Protein AF-A0A150P550-F1 (afdb_monomer_lite)

Secondary structure (DSSP, 8-state):
--HHHHHHHHHHHHHHHHHHHHTTTEEEETHHHHHHHHHHHHHHHHHHHHHHHHHHHHGGGT---HHHHHHHHHHHHHHHHHHHHHHHHHHHHHTSPSEEEE----HHHHHHHHHHHHHHHHHHHHHHHHHHS-GGGGTTTTT-

Structure (mmCIF, N/CA/C/O backbone):
data_AF-A0A150P550-F1
#
_entry.id   AF-A0A150P550-F1
#
loop_
_atom_site.group_PDB
_atom_site.id
_atom_site.type_symbol
_atom_site.label_atom_id
_atom_site.label_alt_id
_atom_site.label_comp_id
_atom_site.label_asym_id
_atom_site.label_entity_id
_atom_site.label_seq_id
_atom_site.pdbx_PDB_ins_code
_atom_site.Cartn_x
_atom_site.Cartn_y
_atom_site.Cartn_z
_atom_site.occupancy
_atom_site.B_iso_or_equiv
_atom_site.auth_seq_id
_atom_site.auth_comp_id
_atom_site.auth_asym_id
_atom_site.auth_atom_id
_atom_site.pdbx_PDB_model_num
ATOM 1 N N . GLY A 1 1 ? 14.059 2.090 -20.423 1.00 72.38 1 GLY A N 1
ATOM 2 C CA . GLY A 1 1 ? 14.632 1.546 -19.185 1.00 72.38 1 GLY A CA 1
ATOM 3 C C . GLY A 1 1 ? 13.566 1.364 -18.133 1.00 72.38 1 GLY A C 1
ATOM 4 O O . GLY A 1 1 ? 12.544 2.038 -18.191 1.00 72.38 1 GLY A O 1
ATOM 5 N N . THR A 1 2 ? 13.807 0.461 -17.186 1.00 81.50 2 THR A N 1
ATOM 6 C CA . THR A 1 2 ? 12.845 -0.003 -16.164 1.00 81.50 2 THR A CA 1
ATOM 7 C C . THR A 1 2 ? 12.669 0.944 -14.975 1.00 81.50 2 THR A C 1
ATOM 9 O O . THR A 1 2 ? 11.901 0.660 -14.065 1.00 81.50 2 THR A O 1
ATOM 12 N N . ALA A 1 3 ? 13.342 2.098 -14.957 1.00 84.69 3 ALA A N 1
ATOM 13 C CA . ALA A 1 3 ? 13.265 3.036 -13.836 1.00 84.69 3 ALA A CA 1
ATOM 14 C C . ALA A 1 3 ? 11.830 3.480 -13.460 1.00 84.69 3 ALA A C 1
ATOM 16 O O . ALA A 1 3 ? 11.545 3.521 -12.265 1.00 84.69 3 ALA A O 1
ATOM 17 N N . PRO A 1 4 ? 10.909 3.775 -14.404 1.00 86.81 4 PRO A N 1
ATOM 18 C CA . PRO A 1 4 ? 9.531 4.132 -14.052 1.00 86.81 4 PRO A CA 1
ATOM 19 C C . PRO A 1 4 ? 8.779 3.008 -13.328 1.00 86.81 4 PRO A C 1
ATOM 21 O O . PRO A 1 4 ? 8.026 3.282 -12.400 1.00 86.81 4 PRO A O 1
ATOM 24 N N . GLU A 1 5 ? 9.019 1.758 -13.728 1.00 88.56 5 GLU A N 1
ATOM 25 C CA . GLU A 1 5 ? 8.461 0.556 -13.099 1.00 88.56 5 GLU A CA 1
ATOM 26 C C . GLU A 1 5 ? 8.995 0.402 -11.665 1.00 88.56 5 GLU A C 1
ATOM 28 O O . GLU A 1 5 ? 8.217 0.313 -10.721 1.00 88.56 5 GLU A O 1
ATOM 33 N N . LEU A 1 6 ? 10.314 0.523 -11.469 1.00 89.50 6 LEU A N 1
ATOM 34 C CA . LEU A 1 6 ? 10.946 0.413 -10.145 1.00 89.50 6 LEU A CA 1
ATOM 35 C C . LEU A 1 6 ? 10.482 1.490 -9.153 1.00 89.50 6 LEU A C 1
ATOM 37 O O . LEU A 1 6 ? 10.375 1.227 -7.957 1.00 89.50 6 LEU A O 1
ATOM 41 N N . VAL A 1 7 ? 10.195 2.709 -9.623 1.00 91.88 7 VAL A N 1
ATOM 42 C CA . VAL A 1 7 ? 9.641 3.767 -8.761 1.00 91.88 7 VAL A CA 1
ATOM 43 C C . VAL A 1 7 ? 8.218 3.425 -8.320 1.00 91.88 7 VAL A C 1
ATOM 45 O O . VAL A 1 7 ? 7.880 3.640 -7.156 1.00 91.88 7 VAL A O 1
ATOM 48 N N . LEU A 1 8 ? 7.392 2.881 -9.220 1.00 92.50 8 LEU A N 1
ATOM 49 C CA . LEU A 1 8 ? 6.033 2.447 -8.888 1.00 92.50 8 LEU A CA 1
ATOM 50 C C . LEU A 1 8 ? 6.051 1.262 -7.918 1.00 92.50 8 LEU A C 1
ATOM 52 O O . LEU A 1 8 ? 5.336 1.304 -6.916 1.00 92.50 8 LEU A O 1
ATOM 56 N N . HIS A 1 9 ? 6.906 0.262 -8.157 1.00 92.25 9 HIS A N 1
ATOM 57 C CA . HIS A 1 9 ? 7.107 -0.872 -7.245 1.00 92.25 9 HIS A CA 1
ATOM 58 C C . HIS A 1 9 ? 7.561 -0.402 -5.871 1.00 92.25 9 HIS A C 1
ATOM 60 O O . HIS A 1 9 ? 6.909 -0.708 -4.877 1.00 92.25 9 HIS A O 1
ATOM 66 N N . GLY A 1 10 ? 8.593 0.439 -5.818 1.00 92.62 10 GLY A N 1
ATOM 67 C CA . GLY A 1 10 ? 9.084 1.009 -4.571 1.00 92.62 10 GLY A CA 1
ATOM 68 C C . GLY A 1 10 ? 8.018 1.788 -3.800 1.00 92.62 10 GLY A C 1
ATOM 69 O O . GLY A 1 10 ? 7.876 1.613 -2.591 1.00 92.62 10 GLY A O 1
ATOM 70 N N . ALA A 1 11 ? 7.227 2.618 -4.485 1.00 94.44 11 ALA A N 1
ATOM 71 C CA . ALA A 1 11 ? 6.141 3.367 -3.856 1.00 94.44 11 ALA A CA 1
ATOM 72 C C . ALA A 1 11 ? 5.035 2.445 -3.314 1.00 94.44 11 ALA A C 1
ATOM 74 O O . ALA A 1 11 ? 4.586 2.629 -2.180 1.00 94.44 11 ALA A O 1
ATOM 75 N N . ARG A 1 12 ? 4.622 1.438 -4.093 1.00 95.88 12 ARG A N 1
ATOM 76 C CA . ARG A 1 12 ? 3.624 0.439 -3.683 1.00 95.88 12 ARG A CA 1
ATOM 77 C C . ARG A 1 12 ? 4.092 -0.347 -2.459 1.00 95.88 12 ARG A C 1
ATOM 79 O O . ARG A 1 12 ? 3.335 -0.512 -1.505 1.00 95.88 12 ARG A O 1
ATOM 86 N N . ASP A 1 13 ? 5.345 -0.781 -2.463 1.00 96.38 13 ASP A N 1
ATOM 87 C CA . ASP A 1 13 ? 5.951 -1.564 -1.389 1.00 96.38 13 ASP A CA 1
ATOM 88 C C . ASP A 1 13 ? 5.999 -0.784 -0.067 1.00 96.38 13 ASP A C 1
ATOM 90 O O . ASP A 1 13 ? 5.732 -1.346 0.997 1.00 96.38 13 ASP A O 1
ATOM 94 N N . LEU A 1 14 ? 6.249 0.530 -0.116 1.00 95.88 14 LEU A N 1
ATOM 95 C CA . LEU A 1 14 ? 6.172 1.395 1.066 1.00 95.88 14 LEU A CA 1
ATOM 96 C C . LEU A 1 14 ? 4.744 1.512 1.614 1.00 95.88 14 LEU A C 1
ATOM 98 O O . LEU A 1 14 ? 4.558 1.510 2.833 1.00 95.88 14 LEU A O 1
ATOM 102 N N . VAL A 1 15 ? 3.731 1.574 0.743 1.00 97.12 15 VAL A N 1
ATOM 103 C CA . VAL A 1 15 ? 2.328 1.548 1.183 1.00 97.12 15 VAL A CA 1
ATOM 104 C C . VAL A 1 15 ? 2.015 0.212 1.859 1.00 97.12 15 VAL A C 1
ATOM 106 O O . VAL A 1 15 ? 1.511 0.204 2.983 1.00 97.12 15 VAL A O 1
ATOM 109 N N . TYR A 1 16 ? 2.387 -0.915 1.246 1.00 96.88 16 TYR A N 1
ATOM 110 C CA . TYR A 1 16 ? 2.204 -2.235 1.855 1.00 96.88 16 TYR A CA 1
ATOM 111 C C . TYR A 1 16 ? 2.947 -2.389 3.183 1.00 96.88 16 TYR A C 1
ATOM 113 O O . TYR A 1 16 ? 2.390 -2.970 4.113 1.00 96.88 16 TYR A O 1
ATOM 121 N N . ALA A 1 17 ? 4.151 -1.825 3.321 1.00 97.75 17 ALA A N 1
ATOM 122 C CA . ALA A 1 17 ? 4.886 -1.834 4.582 1.00 97.75 17 ALA A CA 1
ATOM 123 C C . ALA A 1 17 ? 4.072 -1.177 5.709 1.00 97.75 17 ALA A C 1
ATOM 125 O O . ALA A 1 17 ? 3.941 -1.754 6.788 1.00 97.75 17 ALA A O 1
ATOM 126 N N . VAL A 1 18 ? 3.459 -0.014 5.450 1.00 97.62 18 VAL A N 1
ATOM 127 C CA . VAL A 1 18 ? 2.589 0.676 6.419 1.00 97.62 18 VAL A CA 1
ATOM 128 C C . VAL A 1 18 ? 1.336 -0.145 6.731 1.00 97.62 18 VAL A C 1
ATOM 130 O O . VAL A 1 18 ? 0.975 -0.299 7.902 1.00 97.62 18 VAL A O 1
ATOM 133 N N . LEU A 1 19 ? 0.674 -0.696 5.710 1.00 96.88 19 LEU A N 1
ATOM 134 C CA . LEU A 1 19 ? -0.551 -1.482 5.883 1.00 96.88 19 LEU A CA 1
ATOM 135 C C . LEU A 1 19 ? -0.287 -2.746 6.712 1.00 96.88 19 LEU A C 1
ATOM 137 O O . LEU A 1 19 ? -0.946 -2.980 7.725 1.00 96.88 19 LEU A O 1
ATOM 141 N N . PHE A 1 20 ? 0.714 -3.537 6.330 1.00 97.00 20 PHE A N 1
ATOM 142 C CA . PHE A 1 20 ? 1.038 -4.801 6.985 1.00 97.00 20 PHE A CA 1
ATOM 143 C C . PHE A 1 20 ? 1.631 -4.618 8.386 1.00 97.00 20 PHE A C 1
ATOM 145 O O . PHE A 1 20 ? 1.396 -5.455 9.259 1.00 97.00 20 PHE A O 1
ATOM 152 N N . ALA A 1 21 ? 2.344 -3.516 8.634 1.00 97.06 21 ALA A N 1
ATOM 153 C CA . ALA A 1 21 ? 2.868 -3.206 9.960 1.00 97.06 21 ALA A CA 1
ATOM 154 C C . ALA A 1 21 ? 1.806 -2.664 10.929 1.00 97.06 21 ALA A C 1
ATOM 156 O O . ALA A 1 21 ? 2.051 -2.676 12.132 1.00 97.06 21 ALA A O 1
ATOM 157 N N . SER A 1 22 ? 0.651 -2.180 10.449 1.00 96.56 22 SER A N 1
ATOM 158 C CA . SER A 1 22 ? -0.354 -1.522 11.303 1.00 96.56 22 SER A CA 1
ATOM 159 C C . SER A 1 22 ? -1.666 -2.299 11.449 1.00 96.56 22 SER A C 1
ATOM 161 O O . SER A 1 22 ? -2.124 -2.494 12.576 1.00 96.56 22 SER A O 1
ATOM 163 N N . LEU A 1 23 ? -2.247 -2.812 10.358 1.00 95.12 23 LEU A N 1
ATOM 164 C CA . LEU A 1 23 ? -3.548 -3.500 10.363 1.00 95.12 23 LEU A CA 1
ATOM 165 C C . LEU A 1 23 ? -3.698 -4.645 11.387 1.00 95.12 23 LEU A C 1
ATOM 167 O O . LEU A 1 23 ? -4.787 -4.774 11.951 1.00 95.12 23 LEU A O 1
ATOM 171 N N . PRO A 1 24 ? -2.681 -5.487 11.679 1.00 95.69 24 PRO A N 1
ATOM 172 C CA . PRO A 1 24 ? -2.852 -6.550 12.671 1.00 95.69 24 PRO A CA 1
ATOM 173 C C . PRO A 1 24 ? -2.839 -6.064 14.132 1.00 95.69 24 PRO A C 1
ATOM 175 O O . PRO A 1 24 ? -3.199 -6.851 15.010 1.00 95.69 24 PRO A O 1
ATOM 178 N N . PHE A 1 25 ? -2.426 -4.816 14.396 1.00 96.62 25 PHE A N 1
ATOM 179 C CA . PHE A 1 25 ? -2.167 -4.300 15.750 1.00 96.62 25 PHE A CA 1
ATOM 180 C C . PHE A 1 25 ? -3.018 -3.099 16.158 1.00 96.62 25 PHE A C 1
ATOM 182 O O . PHE A 1 25 ? -3.202 -2.861 17.355 1.00 96.62 25 PHE A O 1
ATOM 189 N N . VAL A 1 26 ? -3.488 -2.297 15.200 1.00 97.00 26 VAL A N 1
ATOM 190 C CA . VAL A 1 26 ? -4.216 -1.059 15.497 1.00 97.00 26 VAL A CA 1
ATOM 191 C C . VAL A 1 26 ? -5.422 -0.863 14.589 1.00 97.00 26 VAL A C 1
ATOM 193 O O . VAL A 1 26 ? -5.415 -1.241 13.419 1.00 97.00 26 VAL A O 1
ATOM 196 N N . ARG A 1 27 ? -6.454 -0.216 15.131 1.00 97.44 27 ARG A N 1
ATOM 197 C CA . ARG A 1 27 ? -7.553 0.364 14.353 1.00 97.44 27 ARG A CA 1
ATOM 198 C C . ARG A 1 27 ? -7.204 1.804 14.020 1.00 97.44 27 ARG A C 1
ATOM 200 O O . ARG A 1 27 ? -6.747 2.541 14.890 1.00 97.44 27 ARG A O 1
ATOM 207 N N . TRP A 1 28 ? -7.442 2.195 12.777 1.00 98.19 28 TRP A N 1
ATOM 208 C CA . TRP A 1 28 ? -7.307 3.578 12.330 1.00 98.19 28 TRP A CA 1
ATOM 209 C C . TRP A 1 28 ? -8.666 4.257 12.494 1.00 98.19 28 TRP A C 1
ATOM 211 O O . TRP A 1 28 ? -9.570 3.966 11.719 1.00 98.19 28 TRP A O 1
ATOM 221 N N . GLU A 1 29 ? -8.833 5.113 13.501 1.00 98.44 29 GLU A N 1
ATOM 222 C CA . GLU A 1 29 ? -10.125 5.692 13.897 1.00 98.44 29 GLU A CA 1
ATOM 223 C C . GLU A 1 29 ? -10.243 7.181 13.516 1.00 98.44 29 GLU A C 1
ATOM 225 O O . GLU A 1 29 ? -9.248 7.909 13.422 1.00 98.44 29 GLU A O 1
ATOM 230 N N . GLY A 1 30 ? -11.467 7.639 13.241 1.00 98.00 30 GLY A N 1
ATOM 231 C CA . GLY A 1 30 ? -11.780 9.009 12.821 1.00 98.00 30 GLY A CA 1
ATOM 232 C C . GLY A 1 30 ? -11.049 9.425 11.543 1.00 98.00 30 GLY A C 1
ATOM 233 O O . GLY A 1 30 ? -11.138 8.748 10.517 1.00 98.00 30 GLY A O 1
ATOM 234 N N . LEU A 1 31 ? -10.295 10.532 11.584 1.00 97.75 31 LEU A N 1
ATOM 235 C CA . LEU A 1 31 ? -9.504 10.994 10.430 1.00 97.75 31 LEU A CA 1
ATOM 236 C C . LEU A 1 31 ? -8.427 9.987 9.999 1.00 97.75 31 LEU A C 1
ATOM 238 O O . LEU A 1 31 ? -8.088 9.934 8.817 1.00 97.75 31 LEU A O 1
ATOM 242 N N . ALA A 1 32 ? -7.920 9.157 10.917 1.00 97.75 32 ALA A N 1
ATOM 243 C CA . ALA A 1 32 ? -6.969 8.110 10.561 1.00 97.75 32 ALA A CA 1
ATOM 244 C C . ALA A 1 32 ? -7.631 7.064 9.645 1.00 97.75 32 ALA A C 1
ATOM 246 O O . ALA A 1 32 ? -7.015 6.626 8.679 1.00 97.75 32 ALA A O 1
ATOM 247 N N . ALA A 1 33 ? -8.907 6.724 9.857 1.00 97.88 33 ALA A N 1
ATOM 248 C CA . ALA A 1 33 ? -9.633 5.808 8.970 1.00 97.88 33 ALA A CA 1
ATOM 249 C C . ALA A 1 33 ? -9.643 6.307 7.514 1.00 97.88 33 ALA A C 1
ATOM 251 O O . ALA A 1 33 ? -9.451 5.530 6.581 1.00 97.88 33 ALA A O 1
ATOM 252 N N . TRP A 1 34 ? -9.809 7.618 7.314 1.00 97.75 34 TRP A N 1
ATOM 253 C CA . TRP A 1 34 ? -9.755 8.239 5.989 1.00 97.75 34 TRP A CA 1
ATOM 254 C C . TRP A 1 34 ? -8.345 8.250 5.395 1.00 97.75 34 TRP A C 1
ATOM 256 O O . TRP A 1 34 ? -8.196 8.035 4.194 1.00 97.75 34 TRP A O 1
ATOM 266 N N . ALA A 1 35 ? -7.307 8.432 6.216 1.00 97.75 35 ALA A N 1
ATOM 267 C CA . ALA A 1 35 ? -5.924 8.273 5.769 1.00 97.75 35 ALA A CA 1
ATOM 268 C C . ALA A 1 35 ? -5.642 6.829 5.314 1.00 97.75 35 ALA A C 1
ATOM 270 O O . ALA A 1 35 ? -5.043 6.625 4.261 1.00 97.75 35 ALA A O 1
ATOM 271 N N . LEU A 1 36 ? -6.144 5.829 6.047 1.00 97.94 36 LEU A N 1
ATOM 272 C CA . LEU A 1 36 ? -6.072 4.425 5.642 1.00 97.94 36 LEU A CA 1
ATOM 273 C C . LEU A 1 36 ? -6.829 4.179 4.327 1.00 97.94 36 LEU A C 1
ATOM 275 O O . LEU A 1 36 ? -6.296 3.523 3.436 1.00 97.94 36 LEU A O 1
ATOM 279 N N . ALA A 1 37 ? -8.028 4.748 4.162 1.00 97.88 37 ALA A N 1
ATOM 280 C CA . ALA A 1 37 ? -8.776 4.676 2.903 1.00 97.88 37 ALA A CA 1
ATOM 281 C C . ALA A 1 37 ? -7.978 5.269 1.731 1.00 97.88 37 ALA A C 1
ATOM 283 O O . ALA A 1 37 ? -7.918 4.676 0.655 1.00 97.88 37 ALA A O 1
ATOM 284 N N . ALA A 1 38 ? -7.340 6.421 1.947 1.00 98.00 38 ALA A N 1
ATOM 285 C CA . ALA A 1 38 ? -6.507 7.072 0.946 1.00 98.00 38 ALA A CA 1
ATOM 286 C C . ALA A 1 38 ? -5.276 6.227 0.586 1.00 98.00 38 ALA A C 1
ATOM 288 O O . ALA A 1 38 ? -4.948 6.134 -0.592 1.00 98.00 38 ALA A O 1
ATOM 289 N N . LEU A 1 39 ? -4.635 5.568 1.561 1.00 97.94 39 LEU A N 1
ATOM 290 C CA . LEU A 1 39 ? -3.535 4.631 1.305 1.00 97.94 39 LEU A CA 1
ATOM 291 C C . LEU A 1 39 ? -3.986 3.443 0.448 1.00 97.94 39 LEU A C 1
ATOM 293 O O . LEU A 1 39 ? -3.301 3.105 -0.512 1.00 97.94 39 LEU A O 1
ATOM 297 N N . LEU A 1 40 ? -5.145 2.847 0.746 1.00 97.75 40 LEU A N 1
ATOM 298 C CA . LEU A 1 40 ? -5.703 1.743 -0.046 1.00 97.75 40 LEU A CA 1
ATOM 299 C C . LEU A 1 40 ? -6.036 2.185 -1.480 1.00 97.75 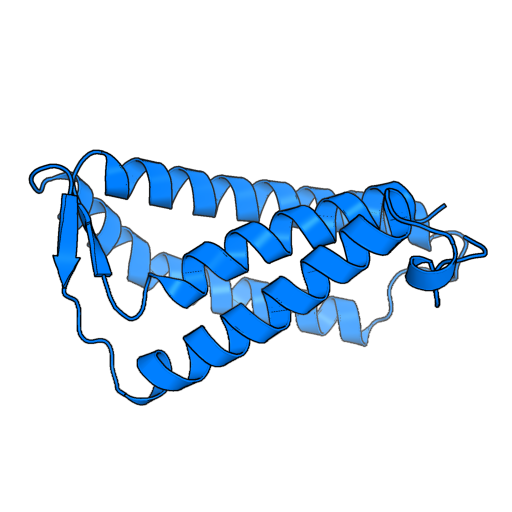40 LEU A C 1
ATOM 301 O O . LEU A 1 40 ? -5.719 1.485 -2.435 1.00 97.75 40 LEU A O 1
ATOM 305 N N . LEU A 1 41 ? -6.630 3.371 -1.653 1.00 97.94 41 LEU A N 1
ATOM 306 C CA . LEU A 1 41 ? -6.907 3.926 -2.983 1.00 97.94 41 LEU A CA 1
ATOM 307 C C . LEU A 1 41 ? -5.626 4.259 -3.754 1.00 97.94 41 LEU A C 1
ATOM 309 O O . LEU A 1 41 ? -5.558 4.015 -4.958 1.00 97.94 41 LEU A O 1
ATOM 313 N N . ALA A 1 42 ? -4.618 4.807 -3.075 1.00 97.06 42 ALA A N 1
ATOM 314 C CA . ALA A 1 42 ? -3.320 5.088 -3.671 1.00 97.06 42 ALA A CA 1
ATOM 315 C C . ALA A 1 42 ? -2.630 3.796 -4.118 1.00 97.06 42 ALA A C 1
ATOM 317 O O . ALA A 1 42 ? -2.126 3.745 -5.234 1.00 97.06 42 ALA A O 1
ATOM 318 N N . GLU A 1 43 ? -2.661 2.747 -3.295 1.00 96.69 43 GLU A N 1
ATOM 319 C CA . GLU A 1 43 ? -2.151 1.425 -3.660 1.00 96.69 43 GLU A CA 1
ATOM 320 C C . GLU A 1 43 ? -2.842 0.897 -4.922 1.00 96.69 43 GLU A C 1
ATOM 322 O O . GLU A 1 43 ? -2.149 0.553 -5.876 1.00 96.69 43 GLU A O 1
ATOM 327 N N . ILE A 1 44 ? -4.178 0.936 -4.989 1.00 96.69 44 ILE A N 1
ATOM 328 C CA . ILE A 1 44 ? -4.928 0.498 -6.177 1.00 96.69 44 ILE A CA 1
ATOM 329 C C . ILE A 1 44 ? -4.501 1.300 -7.409 1.00 96.69 44 ILE A C 1
ATOM 331 O O . ILE A 1 44 ? -4.239 0.727 -8.466 1.00 96.69 44 ILE A O 1
ATOM 335 N N . ALA A 1 45 ? -4.412 2.626 -7.292 1.00 97.62 45 ALA A N 1
ATOM 336 C CA . ALA A 1 45 ? -4.016 3.488 -8.400 1.00 97.62 45 ALA A CA 1
ATOM 337 C C . ALA A 1 45 ? -2.582 3.202 -8.876 1.00 97.62 45 ALA A C 1
ATOM 339 O O . ALA A 1 45 ? -2.339 3.158 -10.084 1.00 97.62 45 ALA A O 1
ATOM 340 N N . ILE A 1 46 ? -1.646 2.975 -7.946 1.00 96.00 46 ILE A N 1
ATOM 341 C CA . ILE A 1 46 ? -0.264 2.598 -8.260 1.00 96.00 46 ILE A CA 1
ATOM 342 C C . ILE A 1 46 ? -0.239 1.233 -8.943 1.00 96.00 46 ILE A C 1
ATOM 344 O O . ILE A 1 46 ? 0.395 1.113 -9.980 1.00 96.00 46 ILE A O 1
ATOM 348 N N . THR A 1 47 ? -0.963 0.237 -8.432 1.00 95.06 47 THR A N 1
ATOM 349 C CA . THR A 1 47 ? -1.033 -1.114 -9.010 1.00 95.06 47 THR A CA 1
ATOM 350 C C . THR A 1 47 ? -1.628 -1.108 -10.420 1.00 95.06 47 THR A C 1
ATOM 352 O O . THR A 1 47 ? -1.097 -1.748 -11.324 1.00 95.06 47 THR A O 1
ATOM 355 N N . LEU A 1 48 ? -2.682 -0.327 -10.663 1.00 95.88 48 LEU A N 1
ATOM 356 C CA . LEU A 1 48 ? -3.229 -0.167 -12.013 1.00 95.88 48 LEU A CA 1
ATOM 357 C C . LEU A 1 48 ? -2.240 0.532 -12.951 1.00 95.88 48 LEU A C 1
ATOM 359 O O . LEU A 1 48 ? -2.102 0.142 -14.111 1.00 95.88 48 LEU A O 1
ATOM 363 N N . ARG A 1 49 ? -1.543 1.563 -12.460 1.00 96.38 49 ARG A N 1
ATOM 364 C CA . ARG A 1 49 ? -0.511 2.247 -13.241 1.00 96.38 49 ARG A CA 1
ATOM 365 C C . ARG A 1 49 ? 0.673 1.329 -13.531 1.00 96.38 49 ARG A C 1
ATOM 367 O O . ARG A 1 49 ? 1.215 1.401 -14.630 1.00 96.38 49 ARG A O 1
ATOM 374 N N . ASP A 1 50 ? 1.038 0.486 -12.576 1.00 92.50 50 ASP A N 1
ATOM 375 C CA . ASP A 1 50 ? 2.089 -0.514 -12.693 1.00 92.50 50 ASP A CA 1
ATOM 376 C C . ASP A 1 50 ? 1.787 -1.474 -13.841 1.00 92.50 50 ASP A C 1
ATOM 378 O O . ASP A 1 50 ? 2.594 -1.575 -14.750 1.00 92.50 50 ASP A O 1
ATOM 382 N N . PHE A 1 51 ? 0.576 -2.037 -13.921 1.00 92.38 51 PHE A N 1
ATOM 383 C CA . PHE A 1 51 ? 0.199 -2.917 -15.038 1.00 92.38 51 PHE A CA 1
ATOM 384 C C . PHE A 1 51 ? 0.348 -2.259 -16.417 1.00 92.38 51 PHE A C 1
ATOM 386 O O . PHE A 1 51 ? 0.756 -2.914 -17.375 1.00 92.38 51 PHE A O 1
ATOM 393 N N . ILE A 1 52 ? 0.024 -0.968 -16.528 1.00 93.88 52 ILE A N 1
ATOM 394 C CA . ILE A 1 52 ? 0.169 -0.216 -17.782 1.00 93.88 52 ILE A CA 1
ATOM 395 C C . ILE A 1 52 ? 1.653 -0.007 -18.106 1.00 93.88 52 ILE A C 1
ATOM 397 O O . ILE A 1 52 ? 2.090 -0.286 -19.221 1.00 93.88 52 ILE A O 1
ATOM 401 N N . VAL A 1 53 ? 2.428 0.482 -17.134 1.00 92.81 53 VAL A N 1
ATOM 402 C CA . VAL A 1 53 ? 3.854 0.791 -17.318 1.00 92.81 53 VAL A CA 1
ATOM 403 C C . VAL A 1 53 ? 4.663 -0.475 -17.566 1.00 92.81 53 VAL A C 1
ATOM 405 O O . VAL A 1 53 ? 5.529 -0.478 -18.434 1.00 92.81 53 VAL A O 1
ATOM 408 N N . GLU A 1 54 ? 4.372 -1.550 -16.846 1.00 89.25 54 GLU A N 1
ATOM 409 C CA . GLU A 1 54 ? 5.016 -2.846 -17.001 1.00 89.25 54 GLU A CA 1
ATOM 410 C C . GLU A 1 54 ? 4.809 -3.391 -18.420 1.00 89.25 54 GLU A C 1
ATOM 412 O O . GLU A 1 54 ? 5.774 -3.790 -19.075 1.00 89.25 54 GLU A O 1
ATOM 417 N N . ASP A 1 55 ? 3.578 -3.348 -18.940 1.00 90.50 55 ASP A N 1
ATOM 418 C CA . ASP A 1 55 ? 3.296 -3.794 -20.306 1.00 90.50 55 ASP A CA 1
ATOM 419 C C . ASP A 1 55 ? 4.064 -2.948 -21.336 1.00 90.50 55 ASP A C 1
ATOM 421 O O . ASP A 1 55 ? 4.713 -3.488 -22.230 1.00 90.50 55 ASP A O 1
ATOM 425 N N . GLU A 1 56 ? 4.084 -1.623 -21.183 1.00 89.56 56 GLU A N 1
ATOM 426 C CA . GLU A 1 56 ? 4.834 -0.726 -22.069 1.00 89.56 56 GLU A CA 1
ATOM 427 C C . GLU A 1 56 ? 6.352 -0.972 -22.031 1.00 89.56 56 GLU A C 1
ATOM 429 O O . GLU A 1 56 ? 6.995 -1.068 -23.081 1.00 89.56 56 GLU A O 1
ATOM 434 N N . VAL A 1 57 ? 6.928 -1.086 -20.832 1.00 87.25 57 VAL A N 1
ATOM 435 C CA . VAL A 1 57 ? 8.376 -1.204 -20.605 1.00 87.25 57 VAL A CA 1
ATOM 436 C C . VAL A 1 57 ? 8.898 -2.591 -20.977 1.00 87.25 57 VAL A C 1
ATOM 438 O O . VAL A 1 57 ? 10.013 -2.701 -21.497 1.00 87.25 57 VAL A O 1
ATOM 441 N N . ARG A 1 58 ? 8.113 -3.650 -20.746 1.00 86.69 58 ARG A N 1
ATOM 442 C CA . ARG A 1 58 ? 8.536 -5.039 -20.972 1.00 86.69 58 ARG A CA 1
ATOM 443 C C . ARG A 1 58 ? 8.158 -5.589 -22.343 1.00 86.69 58 ARG A C 1
ATOM 445 O O . ARG A 1 58 ? 8.738 -6.594 -22.747 1.00 86.69 58 ARG A O 1
ATOM 452 N N . ARG A 1 59 ? 7.277 -4.934 -23.112 1.00 87.25 59 ARG A N 1
ATOM 453 C CA . ARG A 1 59 ? 7.016 -5.260 -24.535 1.00 87.25 59 ARG A CA 1
ATOM 454 C C . ARG A 1 59 ? 8.291 -5.564 -25.344 1.00 87.25 59 ARG A C 1
ATOM 456 O O . ARG A 1 59 ? 8.349 -6.641 -25.935 1.00 87.25 59 ARG A O 1
ATOM 463 N N . PRO A 1 60 ? 9.336 -4.707 -25.357 1.00 86.38 60 PRO A N 1
ATOM 464 C CA . PRO A 1 60 ? 10.572 -4.999 -26.092 1.00 86.38 60 PRO A CA 1
ATOM 465 C C . PRO A 1 60 ? 11.412 -6.145 -25.496 1.00 86.38 60 PRO A C 1
ATOM 467 O O . PRO A 1 60 ? 12.318 -6.635 -26.162 1.00 86.38 60 PRO A O 1
ATOM 470 N N . LEU A 1 61 ? 11.125 -6.584 -24.267 1.00 83.38 61 LEU A N 1
ATOM 471 C CA . LEU A 1 61 ? 11.843 -7.643 -23.543 1.00 83.38 61 LEU A CA 1
ATOM 472 C C . LEU A 1 61 ? 11.175 -9.027 -23.671 1.00 83.38 61 LEU A C 1
ATOM 474 O O . LEU A 1 61 ? 11.594 -9.968 -23.002 1.00 83.38 61 LEU A O 1
ATOM 478 N N . GLY A 1 62 ? 10.149 -9.162 -24.519 1.00 86.12 62 GLY A N 1
ATOM 479 C CA . GLY A 1 62 ? 9.353 -10.390 -24.655 1.00 86.12 62 GLY A CA 1
ATOM 480 C C . GLY A 1 62 ? 8.012 -10.357 -23.914 1.00 86.12 62 GLY A C 1
ATOM 481 O O . GLY A 1 62 ? 7.292 -11.354 -23.915 1.00 86.12 62 GLY A O 1
ATOM 482 N N . GLY A 1 63 ? 7.652 -9.206 -23.336 1.00 86.88 63 GLY A N 1
ATOM 483 C CA . GLY A 1 63 ? 6.403 -8.994 -22.608 1.00 86.88 63 GLY A CA 1
ATOM 484 C C . GLY A 1 63 ? 6.407 -9.591 -21.199 1.00 86.88 63 GLY A C 1
ATOM 485 O O . GLY A 1 63 ? 7.404 -10.124 -20.720 1.00 86.88 63 GLY A O 1
ATOM 486 N N . VAL A 1 64 ? 5.262 -9.487 -20.523 1.00 87.44 64 VAL A N 1
ATOM 487 C CA . VAL A 1 64 ? 5.063 -10.044 -19.174 1.00 87.44 64 VAL A CA 1
ATOM 488 C C . VAL A 1 64 ? 4.966 -11.576 -19.241 1.00 87.44 64 VAL A C 1
ATOM 490 O O . VAL A 1 64 ? 4.396 -12.132 -20.191 1.00 87.44 64 VAL A O 1
ATOM 493 N N . TYR A 1 65 ? 5.479 -12.290 -18.239 1.00 90.00 65 TYR A N 1
ATOM 494 C CA . TYR A 1 65 ? 5.394 -13.753 -18.209 1.00 90.00 65 TYR A CA 1
ATOM 495 C C . TYR A 1 65 ? 3.957 -14.240 -17.915 1.00 90.00 65 TYR A C 1
ATOM 497 O O . TYR A 1 65 ? 3.226 -13.609 -17.149 1.00 90.00 65 TYR A O 1
ATOM 505 N N . PRO A 1 66 ? 3.510 -15.392 -18.461 1.00 91.19 66 PRO A N 1
ATOM 506 C CA . PRO A 1 66 ? 2.167 -15.916 -18.184 1.00 91.19 66 PRO A CA 1
ATOM 507 C C . PRO A 1 66 ? 1.897 -16.193 -16.698 1.00 91.19 66 PRO A C 1
ATOM 509 O O . PRO A 1 66 ? 0.802 -15.912 -16.216 1.00 91.19 66 PRO A O 1
ATOM 512 N N . GLY A 1 67 ? 2.892 -16.715 -15.972 1.00 93.50 67 GLY A N 1
ATOM 513 C CA . GLY A 1 67 ? 2.770 -16.993 -14.538 1.00 93.50 67 GLY A CA 1
ATOM 514 C C . GLY A 1 67 ? 2.613 -15.726 -13.695 1.00 93.50 67 GLY A C 1
ATOM 515 O O . GLY A 1 67 ? 1.831 -15.714 -12.752 1.00 93.50 67 GLY A O 1
ATOM 516 N N . GLU A 1 68 ? 3.288 -14.643 -14.079 1.00 90.69 68 GLU A N 1
ATOM 517 C CA . GLU A 1 68 ? 3.179 -13.333 -13.428 1.00 90.69 68 GLU A CA 1
ATOM 518 C C . GLU A 1 68 ? 1.777 -12.743 -13.604 1.00 90.69 68 GLU A C 1
ATOM 520 O O . GLU A 1 68 ? 1.142 -12.364 -12.623 1.00 90.69 68 GLU A O 1
ATOM 525 N N . ARG A 1 69 ? 1.216 -12.811 -14.821 1.00 93.06 69 ARG A N 1
ATOM 526 C CA . ARG A 1 69 ? -0.185 -12.428 -15.073 1.00 93.06 69 ARG A CA 1
ATOM 527 C C . ARG A 1 69 ? -1.176 -13.224 -14.227 1.00 93.06 69 ARG A C 1
ATOM 529 O O . ARG A 1 69 ? -2.097 -12.646 -13.653 1.00 93.06 69 ARG A O 1
ATOM 536 N N . ALA A 1 70 ? -1.000 -14.543 -14.151 1.00 95.69 70 ALA A N 1
ATOM 537 C CA . ALA A 1 70 ? -1.861 -15.391 -13.333 1.00 95.69 70 ALA A CA 1
ATOM 538 C C . ALA A 1 70 ? -1.748 -15.028 -11.843 1.00 95.69 70 ALA A C 1
ATOM 540 O O . ALA A 1 70 ? -2.765 -14.920 -11.159 1.00 95.69 70 ALA A O 1
ATOM 541 N N . MET A 1 71 ? -0.531 -14.775 -11.356 1.00 94.50 71 MET A N 1
ATOM 542 C CA . MET A 1 71 ? -0.290 -14.367 -9.974 1.00 94.50 71 MET A CA 1
ATOM 543 C C . MET A 1 71 ? -0.923 -13.007 -9.664 1.00 94.50 71 MET A C 1
ATOM 545 O O . MET A 1 71 ? -1.610 -12.885 -8.655 1.00 94.50 71 MET A O 1
ATOM 549 N N . HIS A 1 72 ? -0.780 -12.009 -10.543 1.00 93.25 72 HIS A N 1
ATOM 550 C CA . HIS A 1 72 ? -1.444 -10.708 -10.404 1.00 93.25 72 HIS A CA 1
ATOM 551 C C . HIS A 1 72 ? -2.967 -10.852 -10.331 1.00 93.25 72 HIS A C 1
ATOM 553 O O . HIS A 1 72 ? -3.599 -10.243 -9.468 1.00 93.25 72 HIS A O 1
ATOM 559 N N . ALA A 1 73 ? -3.558 -11.703 -11.174 1.00 95.44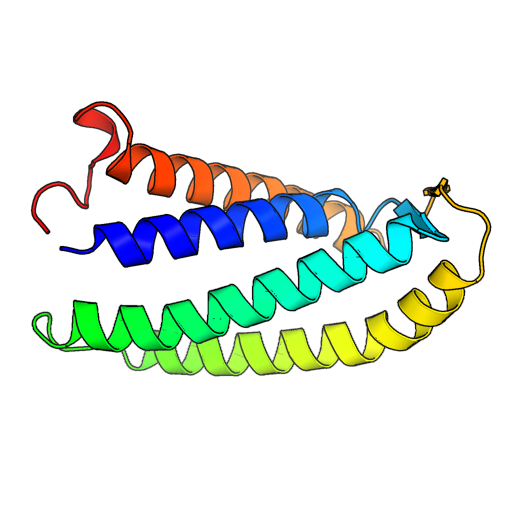 73 ALA A N 1
ATOM 560 C CA . ALA A 1 73 ? -4.994 -11.963 -11.139 1.00 95.44 73 ALA A CA 1
ATOM 561 C C . ALA A 1 73 ? -5.433 -12.597 -9.808 1.00 95.44 73 ALA A C 1
ATOM 563 O O . ALA A 1 73 ? -6.395 -12.136 -9.193 1.00 95.44 73 ALA A O 1
ATOM 564 N N . VAL A 1 74 ? -4.712 -13.615 -9.325 1.00 97.56 74 VAL A N 1
ATOM 565 C CA . VAL A 1 74 ? -5.006 -14.265 -8.036 1.00 97.56 74 VAL A CA 1
ATOM 566 C C . VAL A 1 74 ? -4.857 -13.278 -6.879 1.00 97.56 74 VAL A C 1
ATOM 568 O O . VAL A 1 74 ? -5.753 -13.184 -6.041 1.00 97.56 74 VAL A O 1
ATOM 571 N N . MET A 1 75 ? -3.768 -12.506 -6.846 1.00 95.19 75 MET A N 1
ATOM 572 C CA . MET A 1 75 ? -3.550 -11.485 -5.820 1.00 95.19 75 MET A CA 1
ATOM 573 C C . MET A 1 75 ? -4.646 -10.418 -5.848 1.00 95.19 75 MET A C 1
ATOM 575 O O . MET A 1 75 ? -5.162 -10.069 -4.792 1.00 95.19 75 MET A O 1
ATOM 579 N N . GLY A 1 76 ? -5.071 -9.967 -7.032 1.00 96.12 76 GLY A N 1
ATOM 580 C CA . GLY A 1 76 ? -6.175 -9.018 -7.183 1.00 96.12 76 GLY A CA 1
ATOM 581 C C . GLY A 1 76 ? -7.502 -9.547 -6.630 1.00 96.12 76 GLY A C 1
ATOM 582 O O . GLY A 1 76 ? -8.221 -8.815 -5.952 1.00 96.12 76 GLY A O 1
ATOM 583 N N . ILE A 1 77 ? -7.809 -10.832 -6.841 1.00 97.75 77 ILE A N 1
ATOM 584 C CA . ILE A 1 77 ? -9.008 -11.478 -6.279 1.00 97.75 77 ILE A CA 1
ATOM 585 C C . ILE A 1 77 ? -8.925 -11.546 -4.749 1.00 97.75 77 ILE A C 1
ATOM 587 O O . ILE A 1 77 ? -9.870 -11.157 -4.061 1.00 97.75 77 ILE A O 1
ATOM 591 N N . VAL A 1 78 ? -7.798 -12.020 -4.206 1.00 96.75 78 VAL A N 1
ATOM 592 C CA . VAL A 1 78 ? -7.587 -12.123 -2.751 1.00 96.75 78 VAL A CA 1
ATOM 593 C C . VAL A 1 78 ? -7.641 -10.743 -2.097 1.00 96.75 78 VAL A C 1
ATOM 595 O O . VAL A 1 78 ? -8.271 -10.577 -1.052 1.00 96.75 78 VAL A O 1
ATOM 598 N N . TYR A 1 79 ? -7.043 -9.738 -2.732 1.00 95.62 79 TYR A N 1
ATOM 599 C CA . TYR A 1 79 ? -7.083 -8.363 -2.261 1.00 95.62 79 TYR A CA 1
ATOM 600 C C . TYR A 1 79 ? -8.499 -7.781 -2.307 1.00 95.62 79 TYR A C 1
ATOM 602 O O . TYR A 1 79 ? -8.945 -7.186 -1.330 1.00 95.62 79 TYR A O 1
ATOM 610 N N . GLY A 1 80 ? -9.259 -8.036 -3.376 1.00 97.69 80 GLY A N 1
ATOM 611 C CA . GLY A 1 80 ? -10.672 -7.661 -3.456 1.00 97.69 80 GLY A CA 1
ATOM 612 C C . GLY A 1 80 ? -11.510 -8.271 -2.326 1.00 97.69 80 GLY A C 1
ATOM 613 O O . GLY A 1 80 ? -12.314 -7.573 -1.707 1.00 97.69 80 GLY A O 1
ATOM 614 N N . ALA A 1 81 ? -11.279 -9.544 -1.990 1.00 97.31 81 ALA A N 1
ATOM 615 C CA . ALA A 1 81 ? -11.926 -10.192 -0.849 1.00 97.31 81 ALA A CA 1
ATOM 616 C C . ALA A 1 81 ? -11.514 -9.556 0.493 1.00 97.31 81 ALA A C 1
ATOM 618 O O . ALA A 1 81 ? -12.365 -9.324 1.356 1.00 97.31 81 ALA A O 1
ATOM 619 N N . ALA A 1 82 ? -10.232 -9.219 0.660 1.00 94.56 82 ALA A N 1
ATOM 620 C CA . ALA A 1 82 ? -9.742 -8.511 1.840 1.00 94.56 82 ALA A CA 1
ATOM 621 C C . ALA A 1 82 ? -10.390 -7.121 1.982 1.00 94.56 82 ALA A C 1
ATOM 623 O O . ALA A 1 82 ? -10.846 -6.771 3.070 1.00 94.56 82 ALA A O 1
ATOM 624 N N . LEU A 1 83 ? -10.510 -6.357 0.890 1.00 97.31 83 LEU A N 1
ATOM 625 C CA . LEU A 1 83 ? -11.194 -5.061 0.875 1.00 97.31 83 LEU A CA 1
ATOM 626 C C . LEU A 1 83 ? -12.680 -5.192 1.209 1.00 97.31 83 LEU A C 1
ATOM 628 O O . LEU A 1 83 ? -13.193 -4.406 2.002 1.00 97.31 83 LEU A O 1
ATOM 632 N N . ALA A 1 84 ? -13.370 -6.199 0.669 1.00 97.50 84 ALA A N 1
ATOM 633 C CA . ALA A 1 84 ? -14.775 -6.449 0.985 1.00 97.50 84 ALA A CA 1
ATOM 634 C C . ALA A 1 84 ? -14.997 -6.700 2.488 1.00 97.50 84 ALA A C 1
ATOM 636 O O . ALA A 1 84 ? -16.013 -6.276 3.039 1.00 97.50 84 ALA A O 1
ATOM 637 N N . HIS A 1 85 ? -14.034 -7.337 3.162 1.00 94.31 85 HIS A N 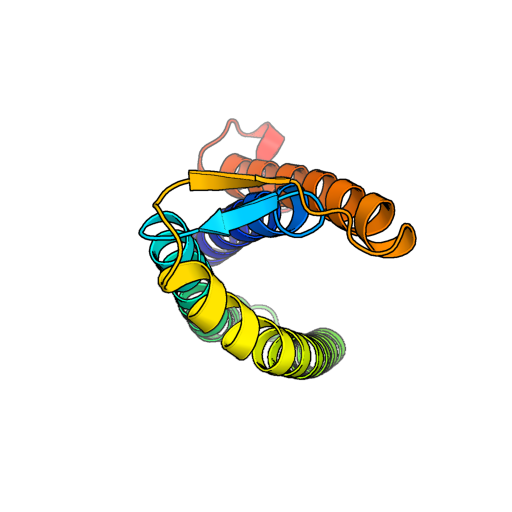1
ATOM 638 C CA . HIS A 1 85 ? -14.062 -7.524 4.612 1.00 94.31 85 HIS A CA 1
ATOM 639 C C . HIS A 1 85 ? -13.669 -6.256 5.388 1.00 94.31 85 HIS A C 1
ATOM 641 O O . HIS A 1 85 ? -14.255 -5.958 6.427 1.00 94.31 85 HIS A O 1
ATOM 647 N N . LEU A 1 86 ? -12.695 -5.496 4.886 1.00 94.94 86 LEU A N 1
ATOM 648 C CA . LEU A 1 86 ? -12.158 -4.315 5.560 1.00 94.94 86 LEU A CA 1
ATOM 649 C C . LEU A 1 86 ? -13.080 -3.090 5.454 1.00 94.94 86 LEU A C 1
ATOM 651 O O . LEU A 1 86 ? -13.159 -2.310 6.397 1.00 94.94 86 LEU A O 1
ATOM 655 N N . LEU A 1 87 ? -13.793 -2.905 4.340 1.00 96.94 87 LEU A N 1
ATOM 656 C CA . LEU A 1 87 ? -14.609 -1.711 4.078 1.00 96.94 87 LEU A CA 1
ATOM 657 C C . LEU A 1 87 ? -15.700 -1.443 5.139 1.00 96.94 87 LEU A C 1
ATOM 659 O O . LEU A 1 87 ? -15.813 -0.293 5.577 1.00 96.94 87 LEU A O 1
ATOM 663 N N . PRO A 1 88 ? -16.483 -2.440 5.605 1.00 97.44 88 PRO A N 1
ATOM 664 C CA . PRO A 1 88 ? -17.432 -2.236 6.701 1.00 97.44 88 PRO A CA 1
ATOM 665 C C . PRO A 1 88 ? -16.755 -1.778 8.000 1.00 97.44 88 PRO A C 1
ATOM 667 O O . PRO A 1 88 ? -17.259 -0.876 8.673 1.00 97.44 88 PRO A O 1
ATOM 670 N N . GLU A 1 89 ? -15.592 -2.350 8.327 1.00 95.56 89 GLU A N 1
ATOM 671 C CA . GLU A 1 89 ? -14.809 -1.959 9.503 1.00 95.56 89 GLU A CA 1
ATOM 672 C C . GLU A 1 89 ? -14.248 -0.545 9.360 1.00 95.56 89 GLU A C 1
ATOM 674 O O . GLU A 1 89 ? -14.354 0.246 10.291 1.00 95.56 89 GLU A O 1
ATOM 679 N N . LEU A 1 90 ? -13.754 -0.179 8.177 1.00 96.75 90 LEU A N 1
ATOM 680 C CA . LEU A 1 90 ? -13.249 1.162 7.886 1.00 96.75 90 LEU A CA 1
ATOM 681 C C . LEU A 1 90 ? -14.335 2.226 8.077 1.00 96.75 90 LEU A C 1
ATOM 683 O O . LEU A 1 90 ? -14.097 3.267 8.691 1.00 96.75 90 LEU A O 1
ATOM 687 N N . ARG A 1 91 ? -15.560 1.938 7.614 1.00 97.88 91 ARG A N 1
ATOM 688 C CA . ARG A 1 91 ? -16.726 2.798 7.852 1.00 97.88 91 ARG A CA 1
ATOM 689 C C . ARG A 1 91 ? -17.005 2.927 9.346 1.00 97.88 91 ARG A C 1
ATOM 691 O O . ARG A 1 91 ? -17.214 4.040 9.821 1.00 97.88 91 ARG A O 1
ATOM 698 N N . ARG A 1 92 ? -16.977 1.824 10.096 1.00 97.44 92 ARG A N 1
ATOM 699 C CA . ARG A 1 92 ? -17.178 1.843 11.552 1.00 97.44 92 ARG A CA 1
ATOM 700 C C . ARG A 1 92 ? -16.101 2.670 12.255 1.00 97.44 92 ARG A C 1
ATOM 702 O O . ARG A 1 92 ? -16.433 3.487 13.108 1.00 97.44 92 ARG A O 1
ATOM 709 N N . TRP A 1 93 ? -14.834 2.502 11.882 1.00 97.50 93 TRP A N 1
ATOM 710 C CA . TRP A 1 93 ? -13.719 3.238 12.476 1.00 97.50 93 TRP A CA 1
ATOM 711 C C . TRP A 1 93 ? -13.748 4.727 12.125 1.00 97.50 93 TRP A C 1
ATOM 713 O O . TRP A 1 93 ? -13.407 5.548 12.972 1.00 97.50 93 TRP A O 1
ATOM 723 N N . SER A 1 94 ? -14.230 5.104 10.937 1.00 97.94 94 SER A N 1
ATOM 724 C CA . SER A 1 94 ? -14.367 6.517 10.543 1.00 97.94 94 SER A CA 1
ATOM 725 C C . SER A 1 94 ? -15.350 7.321 11.403 1.00 97.94 94 SER A C 1
ATOM 727 O O . SER A 1 94 ? -15.280 8.547 11.419 1.00 97.94 94 SER A O 1
ATOM 729 N N . LEU A 1 95 ? -16.252 6.642 12.123 1.00 97.81 95 LEU A N 1
ATOM 730 C CA . LEU A 1 95 ? -17.237 7.259 13.018 1.00 97.81 95 LEU A CA 1
ATOM 731 C C . LEU A 1 95 ? -16.727 7.402 14.462 1.00 97.81 95 LEU A C 1
ATOM 733 O O . LEU A 1 95 ? -17.384 8.042 15.280 1.00 97.81 95 LEU A O 1
ATOM 737 N N . ALA A 1 96 ? -15.589 6.790 14.791 1.00 97.12 96 ALA A N 1
ATOM 738 C CA . ALA A 1 96 ? -14.961 6.903 16.101 1.00 97.12 96 ALA A CA 1
ATOM 739 C C . ALA A 1 96 ? -14.130 8.200 16.216 1.00 97.12 96 ALA A C 1
ATOM 741 O O . ALA A 1 96 ? -13.778 8.801 15.196 1.00 97.12 96 ALA A O 1
ATOM 742 N N . PRO A 1 97 ? -13.793 8.653 17.440 1.00 97.44 97 PRO A N 1
ATOM 743 C CA . PRO A 1 97 ? -12.851 9.751 17.636 1.00 97.44 97 PRO A CA 1
ATOM 744 C C . PRO A 1 97 ? -11.514 9.487 16.932 1.00 97.44 97 PRO A C 1
ATOM 746 O O . PRO A 1 97 ? -11.039 8.355 16.895 1.00 97.44 97 PRO A O 1
ATOM 749 N N . THR A 1 98 ? -10.894 10.534 16.383 1.00 98.25 98 THR A N 1
ATOM 750 C CA . THR A 1 98 ? -9.619 10.400 15.666 1.00 98.25 98 THR A CA 1
ATOM 751 C C . THR A 1 98 ? -8.528 9.836 16.567 1.00 98.25 98 THR A C 1
ATOM 753 O O . THR A 1 98 ? -8.212 10.425 17.600 1.00 98.25 98 THR A O 1
ATOM 756 N N . GLY A 1 99 ? -7.905 8.739 16.142 1.00 96.50 99 GLY A N 1
ATOM 757 C CA . GLY A 1 99 ? -6.809 8.132 16.882 1.00 96.50 99 GLY A CA 1
ATOM 758 C C . GLY A 1 99 ? -6.441 6.738 16.397 1.00 96.50 99 GLY A C 1
ATOM 759 O O . GLY A 1 99 ? -6.888 6.274 15.346 1.00 96.50 99 GLY A O 1
ATOM 760 N N . PHE A 1 100 ? -5.607 6.081 17.199 1.00 97.50 100 PHE A N 1
ATOM 761 C CA . PHE A 1 100 ? -5.233 4.687 17.025 1.00 97.50 100 PHE A CA 1
ATOM 762 C C . PHE A 1 100 ? -5.578 3.923 18.295 1.00 97.50 100 PHE A C 1
ATOM 764 O O . PHE A 1 100 ? -5.059 4.236 19.369 1.00 97.50 100 PHE A O 1
ATOM 771 N N . SER A 1 101 ? -6.438 2.916 18.173 1.00 96.69 101 SER A N 1
ATOM 772 C CA . SER A 1 101 ? -6.775 2.018 19.277 1.00 96.69 101 SER A CA 1
ATOM 773 C C . SER A 1 101 ? -6.155 0.645 19.042 1.00 96.69 101 SER A C 1
ATOM 775 O O . SER A 1 101 ? -5.981 0.207 17.903 1.00 96.69 101 SER A O 1
AT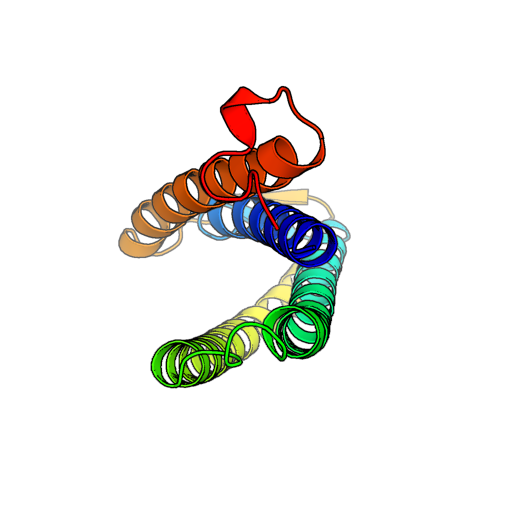OM 777 N N . ARG A 1 102 ? -5.780 -0.044 20.123 1.00 95.56 102 ARG A N 1
ATOM 778 C CA . ARG A 1 102 ? -5.190 -1.381 20.029 1.00 95.56 102 ARG A CA 1
ATOM 779 C C . ARG A 1 102 ? -6.208 -2.374 19.464 1.00 95.56 102 ARG A C 1
ATOM 781 O O . ARG A 1 102 ? -7.356 -2.437 19.905 1.00 95.56 102 ARG A O 1
ATOM 788 N N . TRP A 1 103 ? -5.748 -3.190 18.529 1.00 91.12 103 TRP A N 1
ATOM 789 C CA . TRP A 1 103 ? -6.464 -4.317 17.957 1.00 91.12 103 TRP A CA 1
ATOM 790 C C . TRP A 1 103 ? -5.569 -5.546 17.987 1.00 91.12 103 TRP A C 1
ATOM 792 O O . TRP A 1 103 ? -4.411 -5.489 17.599 1.00 91.12 103 TRP A O 1
ATOM 802 N N . ASP A 1 104 ? -6.103 -6.672 18.440 1.00 88.56 104 ASP A N 1
ATOM 803 C CA . ASP A 1 104 ? -5.360 -7.923 18.466 1.00 88.56 104 ASP A CA 1
ATOM 804 C C . ASP A 1 104 ? -5.967 -8.871 17.429 1.00 88.56 104 ASP A C 1
ATOM 806 O O . ASP A 1 104 ? -6.868 -9.656 17.727 1.00 88.56 104 ASP A O 1
ATOM 810 N N . ALA A 1 105 ? -5.475 -8.782 16.190 1.00 92.12 105 ALA A N 1
ATOM 811 C CA . ALA A 1 105 ? -5.849 -9.713 15.130 1.00 92.12 105 ALA A CA 1
ATOM 812 C C . ALA A 1 105 ? -5.474 -11.169 15.499 1.00 92.12 105 ALA A C 1
ATOM 814 O O . ALA A 1 105 ? -4.624 -11.398 16.373 1.00 92.12 105 ALA A O 1
ATOM 815 N N . PRO A 1 106 ? -6.045 -12.187 14.822 1.00 95.00 106 PRO A N 1
ATOM 816 C CA . PRO A 1 106 ? -5.607 -13.573 14.969 1.00 95.00 106 PRO A CA 1
ATOM 817 C C . PRO A 1 106 ? -4.079 -13.712 14.936 1.00 95.00 106 PRO A C 1
ATOM 819 O O . PRO A 1 106 ? -3.405 -13.020 14.169 1.00 95.00 106 PRO A O 1
ATOM 822 N N . LEU A 1 107 ? -3.526 -14.610 15.763 1.00 95.69 107 LEU A N 1
ATOM 823 C CA . LEU A 1 107 ? -2.072 -14.760 15.941 1.00 95.69 107 LEU A CA 1
ATOM 824 C C . LEU A 1 107 ? -1.331 -14.907 14.606 1.00 95.69 107 LEU A C 1
ATOM 826 O O . LEU A 1 107 ? -0.297 -14.277 14.416 1.00 95.69 107 LEU A O 1
ATOM 830 N N . ALA A 1 108 ? -1.896 -15.676 13.672 1.00 95.88 108 ALA A N 1
ATOM 831 C CA . ALA A 1 108 ? -1.327 -15.851 12.342 1.00 95.88 108 ALA A CA 1
ATOM 832 C C . ALA A 1 108 ? -1.095 -14.508 11.627 1.00 95.88 108 ALA A C 1
ATOM 834 O O . ALA A 1 108 ? -0.006 -14.277 11.116 1.00 95.88 108 ALA A O 1
ATOM 835 N N . LEU A 1 109 ? -2.063 -13.585 11.653 1.00 94.50 109 LEU A N 1
ATOM 836 C CA . LEU A 1 109 ? -1.928 -12.268 11.018 1.00 94.50 109 LEU A CA 1
ATOM 837 C C . LEU A 1 109 ? -0.926 -11.372 11.750 1.00 94.50 109 LEU A C 1
ATOM 839 O O . LEU A 1 109 ? -0.151 -10.675 11.102 1.00 94.50 109 LEU A O 1
ATOM 843 N N . ARG A 1 110 ? -0.888 -11.437 13.088 1.00 95.94 110 ARG A N 1
ATOM 844 C CA . ARG A 1 110 ? 0.099 -10.713 13.913 1.00 95.94 110 ARG A CA 1
ATOM 845 C C . ARG A 1 110 ? 1.538 -11.205 13.733 1.00 95.94 110 ARG A C 1
ATOM 847 O O . ARG A 1 110 ? 2.450 -10.520 14.176 1.00 95.94 110 ARG A O 1
ATOM 854 N N . VAL A 1 111 ? 1.751 -12.356 13.095 1.00 96.00 111 VAL A N 1
ATOM 855 C CA . VAL A 1 111 ? 3.084 -12.883 12.760 1.00 96.00 111 VAL A CA 1
ATOM 856 C C . VAL A 1 111 ? 3.391 -12.704 11.275 1.00 96.00 111 VAL A C 1
ATOM 858 O O . VAL A 1 111 ? 4.442 -12.177 10.922 1.00 96.00 111 VAL A O 1
ATOM 861 N N . ILE A 1 112 ? 2.472 -13.108 10.398 1.00 97.00 112 ILE A N 1
ATOM 862 C CA . ILE A 1 112 ? 2.692 -13.121 8.949 1.00 97.00 112 ILE A CA 1
ATOM 863 C C . ILE A 1 112 ? 2.793 -11.699 8.397 1.00 97.00 112 ILE A C 1
ATOM 865 O O . ILE A 1 112 ? 3.724 -11.412 7.649 1.00 97.00 112 ILE A O 1
ATOM 869 N N . LEU A 1 113 ? 1.884 -10.793 8.777 1.00 96.06 113 LEU A N 1
ATOM 870 C CA . LEU A 1 113 ? 1.873 -9.448 8.201 1.00 96.06 113 LEU A CA 1
ATOM 871 C C . LEU A 1 113 ? 3.128 -8.639 8.571 1.00 96.06 113 LEU A C 1
ATOM 873 O O . LEU A 1 113 ? 3.711 -8.060 7.665 1.00 96.06 113 LEU A O 1
ATOM 877 N N . PRO A 1 114 ? 3.653 -8.649 9.809 1.00 96.81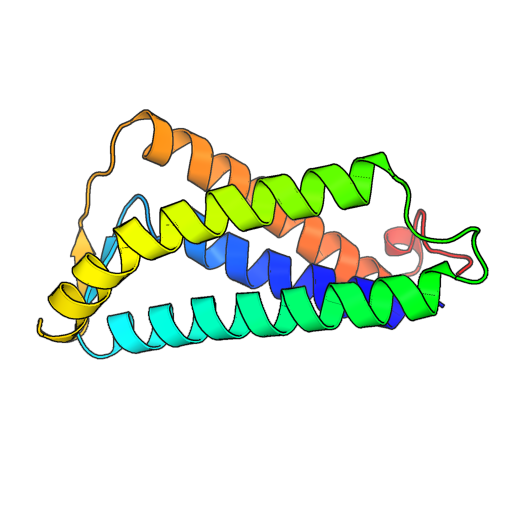 114 PRO A N 1
ATOM 878 C CA . PRO A 1 114 ? 4.925 -7.978 10.097 1.00 96.81 114 PRO A CA 1
ATOM 879 C C . PRO A 1 114 ? 6.123 -8.550 9.332 1.00 96.81 114 PRO A C 1
ATOM 881 O O . PRO A 1 114 ? 6.991 -7.792 8.904 1.00 96.81 114 PRO A O 1
ATOM 884 N N . LEU A 1 115 ? 6.170 -9.872 9.121 1.00 97.62 115 LEU A N 1
ATOM 885 C CA . LEU A 1 115 ? 7.208 -10.493 8.291 1.00 97.62 115 LEU A CA 1
ATOM 886 C C . LEU A 1 115 ? 7.093 -10.035 6.834 1.00 97.62 115 LEU A C 1
ATOM 888 O O . LEU A 1 115 ? 8.097 -9.679 6.218 1.00 97.62 115 LEU A O 1
ATOM 892 N N . MET A 1 116 ? 5.869 -9.981 6.303 1.00 97.12 116 MET A N 1
ATOM 893 C CA . MET A 1 116 ? 5.606 -9.420 4.980 1.00 97.12 116 MET A CA 1
ATOM 894 C C . MET A 1 116 ? 5.981 -7.938 4.919 1.00 97.12 116 MET A C 1
ATOM 896 O O . MET A 1 116 ? 6.623 -7.538 3.958 1.00 97.12 116 MET A O 1
ATOM 900 N N . ALA A 1 117 ? 5.662 -7.146 5.949 1.00 97.81 117 ALA A N 1
ATOM 901 C CA . ALA A 1 117 ? 6.000 -5.727 6.047 1.00 97.81 117 ALA A CA 1
ATOM 902 C C . ALA A 1 117 ? 7.514 -5.503 5.955 1.00 97.81 117 ALA A C 1
ATOM 904 O O . ALA A 1 117 ? 7.967 -4.641 5.207 1.00 97.81 117 ALA A O 1
ATOM 905 N N . ALA A 1 118 ? 8.301 -6.310 6.671 1.00 98.06 118 ALA A N 1
ATOM 906 C CA . ALA A 1 118 ? 9.756 -6.268 6.585 1.00 98.06 118 ALA A CA 1
ATOM 907 C C . ALA A 1 118 ? 10.250 -6.646 5.180 1.00 98.06 118 ALA A C 1
ATOM 909 O O . ALA A 1 118 ? 11.096 -5.951 4.621 1.00 98.06 118 ALA A O 1
ATOM 910 N N . GLY A 1 119 ? 9.696 -7.709 4.589 1.00 97.19 119 GLY A N 1
ATOM 911 C CA . GLY A 1 119 ? 10.050 -8.153 3.240 1.00 97.19 119 GLY A CA 1
ATOM 912 C C . GLY A 1 119 ? 9.783 -7.092 2.171 1.00 97.19 119 GLY A C 1
ATOM 913 O O . GLY A 1 119 ? 10.688 -6.754 1.409 1.00 97.19 119 GLY A O 1
ATOM 914 N N . VAL A 1 120 ? 8.573 -6.523 2.146 1.00 96.50 120 VAL A N 1
ATOM 915 C CA . VAL A 1 120 ? 8.204 -5.486 1.168 1.00 96.50 120 VAL A CA 1
ATOM 916 C C . VAL A 1 120 ? 8.958 -4.185 1.417 1.00 96.50 120 VAL A C 1
ATOM 918 O O . VAL A 1 120 ? 9.396 -3.558 0.465 1.00 96.50 120 VAL A O 1
ATOM 921 N N . LEU A 1 121 ? 9.226 -3.806 2.672 1.00 97.06 121 LEU A N 1
ATOM 922 C CA . LEU A 1 121 ? 10.039 -2.623 2.957 1.00 97.06 121 LEU A CA 1
ATOM 923 C C . LEU A 1 121 ? 11.458 -2.772 2.395 1.00 97.06 121 LEU A C 1
ATOM 925 O O . LEU A 1 121 ? 11.968 -1.855 1.755 1.00 97.06 121 LEU A O 1
ATOM 929 N N . LEU A 1 122 ? 12.093 -3.928 2.607 1.00 95.94 122 LEU A N 1
ATOM 930 C CA . LEU A 1 122 ? 13.424 -4.204 2.061 1.00 95.94 122 LEU A CA 1
ATOM 931 C C . LEU A 1 122 ? 13.415 -4.220 0.526 1.00 95.94 122 LEU A C 1
ATOM 933 O O . LEU A 1 122 ? 14.322 -3.656 -0.086 1.00 95.94 122 LEU A O 1
ATOM 937 N N . SER A 1 123 ? 12.387 -4.820 -0.082 1.00 93.69 123 SER A N 1
ATOM 938 C CA . SER A 1 123 ? 12.167 -4.826 -1.534 1.00 93.69 123 SER A CA 1
ATOM 939 C C . SER A 1 123 ? 12.031 -3.407 -2.095 1.00 93.69 123 SER A C 1
ATOM 941 O O . SER A 1 123 ? 12.829 -2.994 -2.938 1.00 93.69 123 SER A O 1
ATOM 943 N N . GLY A 1 124 ? 11.118 -2.606 -1.543 1.00 93.31 124 GLY A N 1
ATOM 944 C CA . GLY A 1 124 ? 10.857 -1.251 -2.017 1.00 93.31 124 GLY A CA 1
ATOM 945 C C . GLY A 1 124 ? 12.046 -0.309 -1.840 1.00 93.31 124 GLY A C 1
ATOM 946 O O . GLY A 1 124 ? 12.372 0.459 -2.746 1.00 93.31 124 GLY A O 1
ATOM 947 N N . LEU A 1 125 ? 12.764 -0.396 -0.712 1.00 93.44 125 LEU A N 1
ATOM 948 C CA . LEU A 1 125 ? 14.004 0.363 -0.510 1.00 93.44 125 LEU A CA 1
ATOM 949 C C . LEU A 1 125 ? 15.083 -0.027 -1.523 1.00 93.44 125 LEU A C 1
ATOM 951 O O . LEU A 1 125 ? 15.825 0.837 -1.997 1.00 93.44 125 LEU A O 1
ATOM 955 N N . ARG A 1 126 ? 15.171 -1.312 -1.873 1.00 92.38 126 ARG A N 1
ATOM 956 C CA . ARG A 1 126 ? 16.097 -1.799 -2.895 1.00 92.38 126 ARG A CA 1
ATOM 957 C C . ARG A 1 126 ? 15.720 -1.271 -4.278 1.00 92.38 126 ARG A C 1
ATOM 959 O O . ARG A 1 126 ? 16.617 -0.837 -4.996 1.00 92.38 126 ARG A O 1
ATOM 966 N N . ASP A 1 127 ? 14.442 -1.260 -4.644 1.00 91.44 127 ASP A N 1
ATOM 967 C CA . ASP A 1 127 ? 13.998 -0.792 -5.963 1.00 91.44 127 ASP A CA 1
ATOM 968 C C . ASP A 1 127 ? 14.172 0.725 -6.122 1.00 91.44 127 ASP A C 1
ATOM 970 O O . ASP A 1 127 ? 14.738 1.186 -7.117 1.00 91.44 127 ASP A O 1
ATOM 974 N N . LEU A 1 128 ? 13.835 1.509 -5.093 1.00 90.75 128 LEU A N 1
ATOM 975 C CA . LEU A 1 128 ? 14.151 2.943 -5.057 1.00 90.75 128 LEU A CA 1
ATOM 976 C C . LEU A 1 128 ? 15.666 3.187 -5.067 1.00 90.75 128 LEU A C 1
ATOM 978 O O . LEU A 1 128 ? 16.154 4.092 -5.747 1.00 90.75 128 LEU A O 1
ATOM 982 N N . GLY A 1 129 ? 16.426 2.356 -4.352 1.00 91.00 129 GLY A N 1
ATOM 983 C CA . GLY A 1 129 ? 17.885 2.378 -4.342 1.00 91.00 129 GLY A CA 1
ATOM 984 C C . GLY A 1 129 ? 18.504 2.084 -5.710 1.00 91.00 129 GLY A C 1
ATOM 985 O O . GLY A 1 129 ? 19.507 2.699 -6.070 1.00 91.00 129 GLY A O 1
ATOM 986 N N . ALA A 1 130 ? 17.900 1.207 -6.510 1.00 89.94 130 ALA A N 1
ATOM 987 C CA . ALA A 1 130 ? 18.354 0.923 -7.868 1.00 89.94 130 ALA A CA 1
ATOM 988 C C . ALA A 1 130 ? 18.183 2.127 -8.811 1.00 89.94 130 ALA A C 1
ATOM 990 O O . ALA A 1 130 ? 18.975 2.296 -9.740 1.00 89.94 130 ALA A O 1
ATOM 991 N N . VAL A 1 131 ? 17.191 2.987 -8.557 1.00 90.25 131 VAL A N 1
ATOM 992 C CA . VAL A 1 131 ? 16.928 4.190 -9.361 1.00 90.25 131 VAL A CA 1
ATOM 993 C C . VAL A 1 131 ? 17.748 5.387 -8.874 1.00 90.25 131 VAL A C 1
ATOM 995 O O . VAL A 1 131 ? 18.462 6.012 -9.661 1.00 90.25 131 VAL A O 1
ATOM 998 N N . TYR A 1 132 ? 17.671 5.701 -7.580 1.00 91.12 132 TYR A N 1
ATOM 999 C CA . TYR A 1 132 ? 18.218 6.936 -7.003 1.00 91.12 132 TYR A CA 1
ATOM 1000 C C . TYR A 1 132 ? 19.559 6.750 -6.286 1.00 91.12 132 TYR A C 1
ATOM 1002 O O . TYR A 1 132 ? 20.245 7.726 -5.984 1.00 91.12 132 TYR A O 1
ATOM 1010 N N . GLY A 1 133 ? 19.936 5.509 -5.989 1.00 86.44 133 GLY A N 1
ATOM 1011 C CA . GLY A 1 133 ? 21.102 5.185 -5.182 1.00 86.44 133 GLY A CA 1
ATOM 1012 C C . GLY A 1 133 ? 22.413 5.023 -5.963 1.00 86.44 133 GLY A C 1
ATOM 1013 O O . GLY A 1 133 ? 22.479 5.144 -7.196 1.00 86.44 133 GLY A O 1
ATOM 1014 N N . PRO A 1 134 ? 23.508 4.743 -5.233 1.00 83.69 134 PRO A N 1
ATOM 1015 C CA . PRO A 1 134 ? 24.820 4.476 -5.811 1.00 83.69 134 PRO A CA 1
ATOM 1016 C C . PRO A 1 134 ? 24.823 3.238 -6.721 1.00 83.69 134 PRO A C 1
ATOM 1018 O O . PRO A 1 134 ? 23.992 2.341 -6.609 1.00 83.69 134 PRO A O 1
ATOM 1021 N N . ARG A 1 135 ? 25.817 3.157 -7.618 1.00 80.69 135 ARG A N 1
ATOM 1022 C CA . ARG A 1 135 ? 25.895 2.134 -8.683 1.00 80.69 135 ARG A CA 1
ATOM 1023 C C 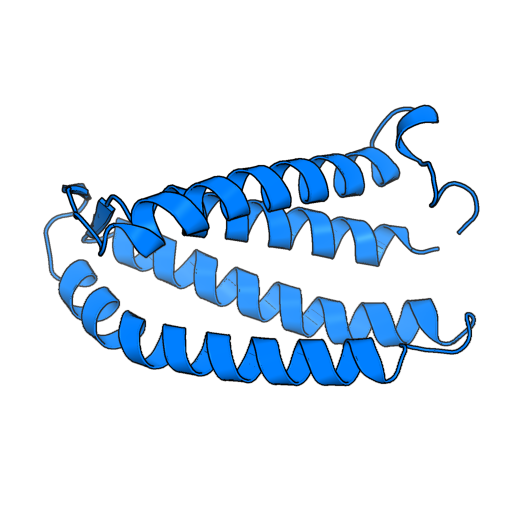. ARG A 1 135 ? 25.772 0.681 -8.202 1.00 80.69 135 ARG A C 1
ATOM 1025 O O . ARG A 1 135 ? 25.283 -0.144 -8.964 1.00 80.69 135 ARG A O 1
ATOM 1032 N N . TRP A 1 136 ? 26.182 0.365 -6.975 1.00 81.31 136 TRP A N 1
ATOM 1033 C CA . TRP A 1 136 ? 26.102 -0.991 -6.419 1.00 81.31 136 TRP A CA 1
ATOM 1034 C C . TRP A 1 136 ? 24.672 -1.431 -6.055 1.00 81.31 136 TRP A C 1
ATOM 1036 O O . TRP A 1 136 ? 24.411 -2.628 -6.042 1.00 81.31 136 TRP A O 1
ATOM 1046 N N . LEU A 1 137 ? 23.726 -0.501 -5.863 1.00 81.81 137 LEU A N 1
ATOM 1047 C CA . LEU A 1 137 ? 22.298 -0.817 -5.687 1.00 81.81 137 LEU A CA 1
ATOM 1048 C C . LEU A 1 137 ? 21.572 -1.085 -7.009 1.00 81.81 137 LEU A C 1
ATOM 1050 O O . LEU A 1 137 ? 20.435 -1.541 -7.008 1.00 81.81 137 LEU A O 1
ATOM 1054 N N . ARG A 1 138 ? 22.220 -0.828 -8.149 1.00 81.12 138 ARG A N 1
ATOM 1055 C CA . ARG A 1 138 ? 21.603 -0.996 -9.470 1.00 81.12 138 ARG A CA 1
ATOM 1056 C C . ARG A 1 138 ? 21.534 -2.449 -9.918 1.00 81.12 138 ARG A C 1
ATOM 1058 O O . ARG A 1 138 ? 20.891 -2.721 -10.917 1.00 81.12 138 ARG A O 1
ATOM 1065 N N . PHE A 1 139 ? 22.209 -3.386 -9.254 1.00 75.88 139 PHE A N 1
ATOM 1066 C CA . PHE A 1 139 ? 22.137 -4.803 -9.614 1.00 75.88 139 PHE A CA 1
ATOM 1067 C C . PHE A 1 139 ? 20.763 -5.397 -9.239 1.00 75.88 139 PHE A C 1
ATOM 1069 O O . PHE A 1 139 ? 20.296 -5.170 -8.121 1.00 75.88 139 PHE A O 1
ATOM 1076 N N . PRO A 1 140 ? 20.107 -6.188 -10.114 1.00 72.38 140 PRO A N 1
ATOM 1077 C CA . PRO A 1 140 ? 20.506 -6.647 -11.451 1.00 72.38 140 PRO A CA 1
ATOM 1078 C C . PRO A 1 140 ? 20.076 -5.708 -12.597 1.00 72.38 140 PRO A C 1
ATOM 1080 O O . PRO A 1 140 ? 20.402 -5.960 -13.752 1.00 72.38 140 PRO A O 1
ATOM 1083 N N . TRP A 1 141 ? 19.390 -4.608 -12.291 1.00 70.75 141 TRP A N 1
ATOM 1084 C CA . TRP A 1 141 ? 18.809 -3.636 -13.229 1.00 70.75 141 TRP A CA 1
ATOM 1085 C C . TRP A 1 141 ? 19.812 -2.717 -13.956 1.00 70.75 141 TRP A C 1
ATOM 1087 O O . TRP A 1 141 ? 19.414 -1.869 -14.749 1.00 70.75 141 TRP A O 1
ATOM 1097 N N . GLY A 1 142 ? 21.118 -2.858 -13.711 1.00 58.34 142 GLY A N 1
ATOM 1098 C CA . GLY A 1 142 ? 22.164 -1.905 -14.108 1.00 58.34 142 GLY A CA 1
ATOM 1099 C C . GLY A 1 142 ? 22.424 -1.750 -15.613 1.00 58.34 142 GLY A C 1
ATOM 1100 O O . GLY A 1 142 ? 23.418 -1.120 -15.974 1.00 58.34 142 GLY A O 1
ATOM 1101 N N . ARG A 1 143 ? 21.582 -2.324 -16.482 1.00 51.19 143 ARG A N 1
ATOM 1102 C CA . ARG A 1 143 ? 21.685 -2.253 -17.951 1.00 51.19 143 ARG A CA 1
ATOM 1103 C C . ARG A 1 143 ? 20.330 -2.142 -18.683 1.00 51.19 143 ARG A C 1
ATOM 1105 O O . ARG A 1 143 ? 20.283 -2.494 -19.857 1.00 51.19 143 ARG A O 1
ATOM 1112 N N . ALA A 1 144 ? 19.254 -1.706 -18.022 1.00 48.00 144 ALA A N 1
ATOM 1113 C CA . ALA A 1 144 ? 17.942 -1.504 -18.661 1.00 48.00 144 ALA A CA 1
ATOM 1114 C C . ALA A 1 144 ? 17.707 -0.060 -19.135 1.00 48.00 144 ALA A C 1
ATOM 1116 O O . ALA A 1 144 ? 18.107 0.882 -18.417 1.00 48.00 144 ALA A O 1
#

Foldseek 3Di:
DCLVLLLLLLVLLLLLLVCLVAVQWKDQAAVRLVVNVVSVVVNVVSLVVNVVVQQVVCVVVVGDDPVVVVVSVVVVVVVVVVCVVCVVVSVVRNPGPGDIDTHHHPPCSVPVSNVSSVVSNVSSVLSVCLNPNDQVSVPPVNPD

pLDDT: mean 92.6, std 8.06, range [48.0, 98.44]

Radius of gyration: 17.09 Å; chains: 1; bounding box: 44×28×46 Å

Organism: Sorangium cellulosum (NCBI:txid56)

Sequence (144 aa):
GTAPELVLHGARDLVYAVLFASLPFVRWEGLAAWALAALLLAEIAITLRDFIVEDEVRRPLGGVYPGERAMHAVMGIVYGAALAHLLPELRRWSLAPTGFSRWDAPLALRVILPLMAAGVLLSGLRDLGAVYGPRWLRFPWGRA